Protein AF-A0A7Y0GLT0-F1 (afdb_monomer)

Radius of gyration: 12.33 Å; Cα contacts (8 Å, |Δi|>4): 118; chains: 1; bounding box: 30×20×35 Å

Mean predicted aligned error: 4.49 Å

Nearest PDB structures (foldseek):
  2cn3-assembly2_B  TM=9.807E-01  e=3.241E-06  Acetivibrio thermocellus
  2cn2-assembly4_D  TM=9.832E-01  e=3.862E-06  Acetivibrio thermocellus
  5fkq-assembly2_B  TM=9.740E-01  e=5.815E-06  Cellvibrio japonicus Ueda107
  5fkr-assembly1_A  TM=9.757E-01  e=8.259E-06  Cellvibrio japonicus Ueda107
  7kn8-assembly1_A  TM=8.609E-01  e=1.335E-03  Xanthomonas campestris pv. campestris str. ATCC 33913

Structure (mmCIF, N/CA/C/O backbone):
data_AF-A0A7Y0GLT0-F1
#
_entry.id   AF-A0A7Y0GLT0-F1
#
loop_
_atom_site.group_PDB
_atom_site.id
_atom_site.type_symbol
_atom_site.label_atom_id
_atom_site.label_alt_id
_atom_site.label_comp_id
_atom_site.label_asym_id
_atom_site.label_entity_id
_atom_site.label_seq_id
_atom_site.pdbx_PDB_ins_code
_atom_site.Cartn_x
_atom_site.Cartn_y
_atom_site.Cartn_z
_atom_site.occupancy
_atom_site.B_iso_or_equiv
_atom_site.auth_seq_id
_atom_site.auth_comp_id
_atom_site.auth_asym_id
_atom_site.auth_atom_id
_atom_site.pdbx_PDB_model_num
ATOM 1 N N . MET A 1 1 ? 6.738 2.300 3.866 1.00 85.31 1 MET A N 1
ATOM 2 C CA . MET A 1 1 ? 5.499 3.100 3.907 1.00 85.31 1 MET A CA 1
ATOM 3 C C . MET A 1 1 ? 4.720 2.747 5.161 1.00 85.31 1 MET A C 1
ATOM 5 O O . MET A 1 1 ? 4.596 1.570 5.484 1.00 85.31 1 MET A O 1
ATOM 9 N N . TRP A 1 2 ? 4.218 3.756 5.864 1.00 91.31 2 TRP A N 1
ATOM 10 C CA . TRP A 1 2 ? 3.519 3.583 7.133 1.00 91.31 2 TRP A CA 1
ATOM 11 C C . TRP A 1 2 ? 2.237 4.410 7.160 1.00 91.31 2 TRP A C 1
ATOM 13 O O . TRP A 1 2 ? 2.162 5.462 6.525 1.00 91.31 2 TRP A O 1
ATOM 23 N N . ARG A 1 3 ? 1.245 3.934 7.909 1.00 93.25 3 ARG A N 1
ATOM 24 C CA . ARG A 1 3 ? -0.007 4.634 8.193 1.00 93.25 3 ARG A CA 1
ATOM 25 C C . ARG A 1 3 ? -0.077 4.938 9.681 1.00 93.25 3 ARG A C 1
ATOM 27 O O . ARG A 1 3 ? 0.125 4.033 10.483 1.00 93.25 3 ARG A O 1
ATOM 34 N N . LEU A 1 4 ? -0.404 6.177 10.027 1.00 95.25 4 LEU A N 1
ATOM 35 C CA . LEU A 1 4 ? -0.708 6.585 11.393 1.00 95.25 4 LEU A CA 1
ATOM 36 C C . LEU A 1 4 ? -2.220 6.544 11.613 1.00 95.25 4 LEU A C 1
ATOM 38 O O . LEU A 1 4 ? -2.970 7.175 10.868 1.00 95.25 4 LEU A O 1
ATOM 42 N N . ASP A 1 5 ? -2.660 5.833 12.643 1.00 95.19 5 ASP A N 1
ATOM 43 C CA . ASP A 1 5 ? -3.969 6.068 13.242 1.00 95.19 5 ASP A CA 1
ATOM 44 C C . ASP A 1 5 ? -3.860 7.257 14.205 1.00 95.19 5 ASP A C 1
ATOM 46 O O . ASP A 1 5 ? -3.187 7.186 15.231 1.00 95.19 5 ASP A O 1
ATOM 50 N N . THR A 1 6 ? -4.503 8.372 13.867 1.00 95.56 6 THR A N 1
ATOM 51 C CA . THR A 1 6 ? -4.423 9.610 14.652 1.00 95.56 6 THR A CA 1
ATOM 52 C C . THR A 1 6 ? -5.225 9.563 15.950 1.00 95.56 6 THR A C 1
ATOM 54 O O . THR A 1 6 ? -4.978 10.390 16.824 1.00 95.56 6 THR A O 1
ATOM 57 N N . ALA A 1 7 ? -6.155 8.614 16.107 1.00 96.94 7 ALA A N 1
ATOM 58 C CA . ALA A 1 7 ? -6.906 8.441 17.348 1.00 96.94 7 ALA A CA 1
ATOM 59 C C . ALA A 1 7 ? -6.082 7.701 18.410 1.00 96.94 7 ALA A C 1
ATOM 61 O O . ALA A 1 7 ? -6.189 8.001 19.597 1.00 96.94 7 ALA A O 1
ATOM 62 N N . THR A 1 8 ? -5.261 6.737 17.984 1.00 97.06 8 THR A N 1
ATOM 63 C CA . THR A 1 8 ? -4.496 5.857 18.885 1.00 97.06 8 THR A CA 1
ATOM 64 C C . THR A 1 8 ? -2.995 6.148 18.904 1.00 97.06 8 THR A C 1
ATOM 66 O O . THR A 1 8 ? -2.296 5.699 19.808 1.00 97.06 8 THR A O 1
ATOM 69 N N . GLY A 1 9 ? -2.477 6.882 17.917 1.00 96.94 9 GLY A N 1
ATOM 70 C CA . GLY A 1 9 ? -1.043 7.115 17.732 1.00 96.94 9 GLY A CA 1
ATOM 71 C C . GLY A 1 9 ? -0.286 5.911 17.156 1.00 96.94 9 GLY A C 1
ATOM 72 O O . GLY A 1 9 ? 0.938 5.960 17.026 1.00 96.94 9 GLY A O 1
ATOM 73 N N . VAL A 1 10 ? -0.986 4.825 16.813 1.00 97.31 10 VAL A N 1
ATOM 74 C CA . VAL A 1 10 ? -0.367 3.587 16.332 1.00 97.31 10 VAL A CA 1
ATOM 75 C C . VAL A 1 10 ? 0.070 3.741 14.879 1.00 97.31 10 VAL A C 1
ATOM 77 O O . VAL A 1 10 ? -0.716 4.100 14.000 1.00 97.31 10 VAL A O 1
ATOM 80 N N . TRP A 1 11 ? 1.330 3.400 14.621 1.00 95.75 11 TRP A N 1
ATOM 81 C CA . TRP A 1 11 ? 1.884 3.292 13.278 1.00 95.75 11 TRP A CA 1
ATOM 82 C C . TRP A 1 11 ? 1.793 1.850 12.776 1.00 95.75 11 TRP A C 1
ATOM 84 O O . TRP A 1 11 ? 2.257 0.918 13.430 1.00 95.75 11 TRP A O 1
ATOM 94 N N . THR A 1 12 ? 1.219 1.659 11.590 1.00 94.31 12 THR A N 1
ATOM 95 C CA . THR A 1 12 ? 1.126 0.359 10.910 1.00 94.31 12 THR A CA 1
ATOM 96 C C . THR A 1 12 ? 1.955 0.379 9.634 1.00 94.31 12 THR A C 1
ATOM 98 O O . THR A 1 12 ? 1.814 1.295 8.820 1.00 94.31 12 THR A O 1
ATOM 101 N N . GLN A 1 13 ? 2.808 -0.625 9.435 1.00 91.94 13 GLN A N 1
ATOM 102 C CA . GLN A 1 13 ? 3.543 -0.782 8.184 1.00 91.94 13 GLN A CA 1
ATOM 103 C C . GLN A 1 13 ? 2.573 -1.238 7.093 1.00 91.94 13 GLN A C 1
ATOM 105 O O . GLN A 1 13 ? 1.888 -2.242 7.253 1.00 91.94 13 GLN A O 1
ATOM 110 N N . ILE A 1 14 ? 2.518 -0.490 5.992 1.00 92.31 14 ILE A N 1
ATOM 111 C CA . ILE A 1 14 ? 1.598 -0.736 4.869 1.00 92.31 14 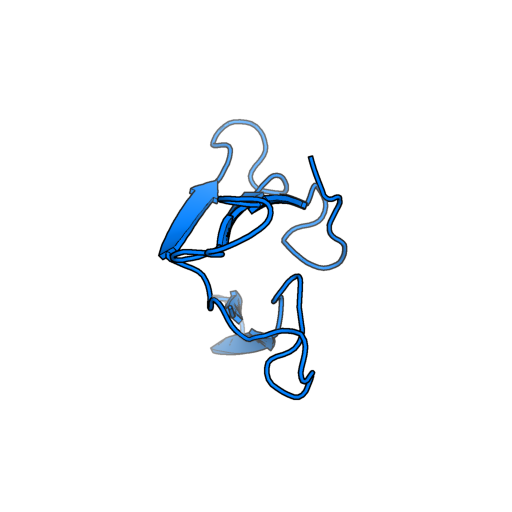ILE A CA 1
ATOM 112 C C . ILE A 1 14 ? 2.328 -0.726 3.521 1.00 92.31 14 ILE A C 1
ATOM 114 O O . ILE A 1 14 ? 1.744 -0.392 2.494 1.00 92.31 14 ILE A O 1
ATOM 118 N N . SER A 1 15 ? 3.633 -1.009 3.509 1.00 89.94 15 SER A N 1
ATOM 119 C CA . SER A 1 15 ? 4.384 -1.059 2.253 1.00 89.94 15 SER A CA 1
ATOM 120 C C . SER A 1 15 ? 3.864 -2.181 1.341 1.00 89.94 15 SER A C 1
ATOM 122 O O . SER A 1 15 ? 3.704 -3.297 1.833 1.00 89.94 15 SER A O 1
ATOM 124 N N . PRO A 1 16 ? 3.688 -1.941 0.025 1.00 87.62 16 PRO A N 1
ATOM 125 C CA . PRO A 1 16 ? 3.379 -3.008 -0.933 1.00 87.62 16 PRO A CA 1
ATOM 126 C C . PRO A 1 16 ? 4.496 -4.053 -1.020 1.00 87.62 16 PRO A C 1
ATOM 128 O O . PRO A 1 16 ? 4.225 -5.231 -1.224 1.00 87.62 16 PRO A O 1
ATOM 131 N N . ILE A 1 17 ? 5.745 -3.620 -0.826 1.00 86.12 17 ILE A N 1
ATOM 132 C CA . ILE A 1 17 ? 6.912 -4.482 -0.659 1.00 86.12 17 ILE A CA 1
ATOM 133 C C . ILE A 1 17 ? 7.471 -4.218 0.746 1.00 86.12 17 ILE A C 1
ATOM 135 O O . ILE A 1 17 ? 7.825 -3.073 1.044 1.00 86.12 17 ILE A O 1
ATOM 139 N N . PRO A 1 18 ? 7.504 -5.213 1.650 1.00 81.75 18 PRO A N 1
ATOM 140 C CA . PRO A 1 18 ? 8.068 -5.032 2.983 1.00 81.75 18 PRO A CA 1
ATOM 141 C C . PRO A 1 18 ? 9.531 -4.598 2.908 1.00 81.75 18 PRO A C 1
ATOM 143 O O . PRO A 1 18 ? 10.293 -5.146 2.121 1.00 81.75 18 PRO A O 1
ATOM 146 N N . SER A 1 19 ? 9.947 -3.689 3.791 1.00 77.44 19 SER A N 1
ATOM 147 C CA . SER A 1 19 ? 11.333 -3.193 3.840 1.00 77.44 19 SER A CA 1
ATOM 148 C C . SER A 1 19 ? 12.363 -4.244 4.260 1.00 77.44 19 SER A C 1
ATOM 150 O O . SER A 1 19 ? 13.562 -4.003 4.206 1.00 77.44 19 SER A O 1
ATOM 152 N N . SER A 1 20 ? 11.900 -5.401 4.730 1.00 81.81 20 SER A N 1
ATOM 153 C CA . SER A 1 20 ? 12.719 -6.582 4.993 1.00 81.81 20 SER A CA 1
ATOM 154 C C . SER A 1 20 ? 12.920 -7.464 3.755 1.00 81.81 20 SER A C 1
ATOM 156 O O . SER A 1 20 ? 13.729 -8.387 3.810 1.00 81.81 20 SER A O 1
ATOM 158 N N . SER A 1 21 ? 12.185 -7.223 2.663 1.00 81.69 21 SER A N 1
ATOM 159 C CA . SER A 1 21 ? 12.342 -7.970 1.417 1.00 81.69 21 SER A CA 1
ATOM 160 C C . SER A 1 21 ? 13.512 -7.427 0.605 1.00 81.69 21 SER A C 1
ATOM 162 O O . SER A 1 21 ? 13.677 -6.217 0.462 1.00 81.69 21 SER A O 1
ATOM 164 N N . THR A 1 22 ? 14.270 -8.325 -0.020 1.00 78.94 22 THR A N 1
ATOM 165 C CA . THR A 1 22 ? 15.260 -7.969 -1.048 1.00 78.94 22 THR A CA 1
ATOM 166 C C . THR A 1 22 ? 14.631 -7.309 -2.278 1.00 78.94 22 THR A C 1
ATOM 168 O O . THR A 1 22 ? 15.336 -6.681 -3.063 1.00 78.94 22 THR A O 1
ATOM 171 N N . ASP A 1 23 ? 13.309 -7.420 -2.434 1.00 76.75 23 ASP A N 1
ATOM 172 C CA . ASP A 1 23 ? 12.555 -6.766 -3.501 1.00 76.75 23 ASP A CA 1
ATOM 173 C C . ASP A 1 23 ? 12.326 -5.262 -3.242 1.00 76.75 23 ASP A C 1
ATOM 175 O O . ASP A 1 23 ? 11.898 -4.552 -4.153 1.00 76.75 23 ASP A O 1
ATOM 179 N N . ASP A 1 24 ? 12.613 -4.738 -2.038 1.00 74.38 24 ASP A N 1
ATOM 180 C CA . ASP A 1 24 ? 12.511 -3.299 -1.722 1.00 74.38 24 ASP A CA 1
ATOM 181 C C . ASP A 1 24 ? 13.749 -2.520 -2.209 1.00 74.38 24 ASP A C 1
ATOM 183 O O . ASP A 1 24 ? 14.413 -1.797 -1.470 1.00 74.38 24 ASP A O 1
ATOM 187 N N . TYR A 1 25 ? 14.102 -2.696 -3.4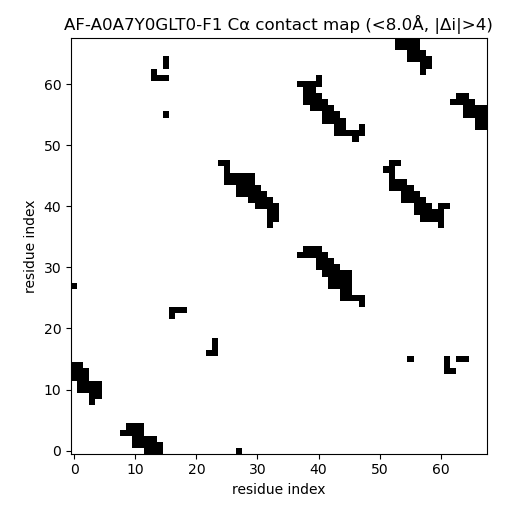83 1.00 68.94 25 TYR A N 1
ATOM 188 C CA . TYR A 1 25 ? 15.299 -2.092 -4.084 1.00 68.94 25 TYR A CA 1
ATOM 189 C C . TYR A 1 25 ? 15.074 -0.664 -4.599 1.00 68.94 25 TYR A C 1
ATOM 191 O O . TYR A 1 25 ? 16.021 -0.000 -5.015 1.00 68.94 25 TYR A O 1
ATOM 199 N N . SER A 1 26 ? 13.821 -0.206 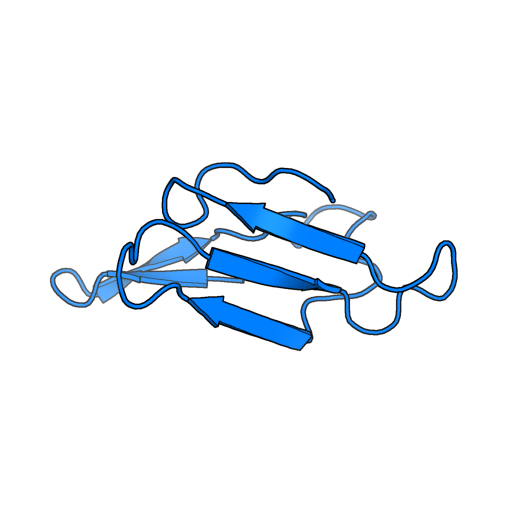-4.635 1.00 69.38 26 SER A N 1
ATOM 200 C CA . SER A 1 26 ? 13.435 1.065 -5.262 1.00 69.38 26 SER A CA 1
ATOM 201 C C . SER A 1 26 ? 12.637 1.991 -4.346 1.00 69.38 26 SER A C 1
ATOM 203 O O . SER A 1 26 ? 12.270 3.071 -4.777 1.00 69.38 26 SER A O 1
ATOM 205 N N . GLY A 1 27 ? 12.370 1.645 -3.082 1.00 69.88 27 GLY A N 1
ATOM 206 C CA . GLY A 1 27 ? 11.639 2.528 -2.166 1.00 69.88 27 GLY A CA 1
ATOM 207 C C . GLY A 1 27 ? 10.286 3.026 -2.713 1.00 69.88 27 GLY A C 1
ATOM 208 O O . GLY A 1 27 ? 9.733 2.505 -3.682 1.00 69.88 27 GLY A O 1
ATOM 209 N N . CYS A 1 28 ? 9.716 4.056 -2.084 1.00 75.56 28 CYS A N 1
ATOM 210 C CA . CYS A 1 28 ? 8.431 4.651 -2.478 1.00 75.56 28 CYS A CA 1
ATOM 211 C C . CYS A 1 28 ? 8.560 6.179 -2.545 1.00 75.56 28 CYS A C 1
ATOM 213 O O . CYS A 1 28 ? 8.900 6.790 -1.533 1.00 75.56 28 CYS A O 1
ATOM 215 N N . SER A 1 29 ? 8.265 6.796 -3.696 1.00 78.94 29 SER A N 1
ATOM 216 C CA . SER A 1 29 ? 8.409 8.253 -3.896 1.00 78.94 29 SER A CA 1
ATOM 217 C C . SER A 1 29 ? 7.087 9.010 -4.020 1.00 78.94 29 SER A C 1
ATOM 219 O O . SER A 1 29 ? 6.959 10.101 -3.470 1.00 78.94 29 SER A O 1
ATOM 221 N N . GLY A 1 30 ? 6.104 8.469 -4.741 1.00 84.19 30 GLY A N 1
ATOM 222 C CA . GLY A 1 30 ? 4.799 9.103 -4.936 1.00 84.19 30 GLY A CA 1
ATOM 223 C C . GLY A 1 30 ? 3.742 8.467 -4.045 1.00 84.19 30 GLY A C 1
ATOM 224 O O . GLY A 1 30 ? 3.666 7.246 -3.997 1.00 84.19 30 GLY A O 1
ATOM 225 N N . LEU A 1 31 ? 2.916 9.272 -3.371 1.00 91.25 31 LEU A N 1
ATOM 226 C CA . LEU A 1 31 ? 1.758 8.827 -2.591 1.00 91.25 31 LEU A CA 1
ATOM 227 C C . LEU A 1 31 ? 0.561 9.728 -2.892 1.00 91.25 31 LEU A C 1
ATOM 229 O O . LEU A 1 31 ? 0.659 10.948 -2.784 1.00 91.25 31 LEU A O 1
ATOM 233 N N . THR A 1 32 ? -0.578 9.123 -3.219 1.00 93.50 32 THR A N 1
ATOM 234 C CA . THR A 1 32 ? -1.857 9.826 -3.346 1.00 93.50 32 THR A CA 1
ATOM 235 C C . THR A 1 32 ? -2.988 9.063 -2.660 1.00 93.50 32 THR A C 1
ATOM 237 O O . THR A 1 32 ? -2.920 7.844 -2.481 1.00 93.50 32 THR A O 1
ATOM 240 N N . ILE A 1 33 ? -4.024 9.803 -2.271 1.00 95.19 33 ILE A N 1
ATOM 241 C CA . ILE A 1 33 ? -5.223 9.317 -1.588 1.00 95.19 33 ILE A CA 1
ATOM 242 C C . ILE A 1 33 ? -6.432 9.827 -2.368 1.00 95.19 33 ILE A C 1
ATOM 244 O O . ILE A 1 33 ? -6.510 11.011 -2.701 1.00 95.19 33 ILE A O 1
ATOM 248 N N . ASP A 1 34 ? -7.389 8.946 -2.642 1.00 95.75 34 ASP A N 1
ATOM 249 C CA . ASP A 1 34 ? -8.664 9.342 -3.230 1.00 95.75 34 ASP A CA 1
ATOM 250 C C . ASP A 1 34 ? -9.517 10.082 -2.184 1.00 95.75 34 ASP A C 1
ATOM 252 O O . ASP A 1 34 ? -9.846 9.559 -1.120 1.00 95.75 34 ASP A O 1
ATOM 256 N N . ARG A 1 35 ? -9.891 11.330 -2.483 1.00 94.12 35 ARG A N 1
ATOM 257 C CA . ARG A 1 35 ? -10.671 12.174 -1.568 1.00 94.12 35 ARG A CA 1
ATOM 258 C C . ARG A 1 35 ? -12.144 11.764 -1.467 1.00 94.12 35 ARG A C 1
ATOM 260 O O . ARG A 1 35 ? -12.783 12.095 -0.471 1.00 94.12 35 ARG A O 1
ATOM 267 N N . GLN A 1 36 ? -12.694 11.090 -2.476 1.00 97.06 36 GLN A N 1
ATOM 268 C CA . GLN A 1 36 ? -14.065 10.568 -2.459 1.00 97.06 36 GLN A CA 1
ATOM 269 C C . GLN A 1 36 ? -14.128 9.203 -1.769 1.00 97.06 36 GLN A C 1
ATOM 271 O O . GLN A 1 36 ? -15.116 8.899 -1.104 1.00 97.06 36 GLN A O 1
ATOM 276 N N . ASN A 1 37 ? -13.057 8.414 -1.874 1.00 95.56 37 ASN A N 1
ATOM 277 C CA . ASN A 1 37 ? -12.911 7.147 -1.169 1.00 95.56 37 ASN A CA 1
ATOM 278 C C . ASN A 1 37 ? -11.522 7.025 -0.512 1.00 95.56 37 ASN A C 1
ATOM 280 O O . ASN A 1 37 ? -10.629 6.406 -1.089 1.00 95.56 37 ASN A O 1
ATOM 284 N N . PRO A 1 38 ? -11.340 7.530 0.725 1.00 93.62 38 PRO A N 1
ATOM 285 C CA . PRO A 1 38 ? -10.041 7.531 1.410 1.00 93.62 38 PRO A CA 1
ATOM 286 C C . PRO A 1 38 ? -9.446 6.146 1.695 1.00 93.62 38 PRO A C 1
ATOM 288 O O . PRO A 1 38 ? -8.314 6.044 2.167 1.00 93.62 38 PRO A O 1
ATOM 291 N N . SER A 1 39 ? -10.197 5.067 1.446 1.00 96.12 39 SER A N 1
ATOM 292 C CA . SER A 1 39 ? -9.658 3.707 1.489 1.00 96.12 39 SER A CA 1
ATOM 293 C C . SER A 1 39 ? -8.794 3.371 0.271 1.00 96.12 39 SER A C 1
ATOM 295 O O . SER A 1 39 ? -7.947 2.477 0.351 1.00 96.12 39 SER A O 1
ATOM 297 N N . THR A 1 40 ? -8.958 4.114 -0.825 1.00 97.00 40 THR A N 1
ATOM 298 C CA . THR A 1 40 ? -8.149 3.989 -2.032 1.00 97.00 40 THR A CA 1
ATOM 299 C C . THR A 1 40 ? -6.911 4.869 -1.941 1.00 97.00 40 THR A C 1
ATOM 301 O O . THR A 1 40 ? -6.995 6.093 -1.835 1.00 97.00 40 THR A O 1
ATOM 304 N N . ILE A 1 41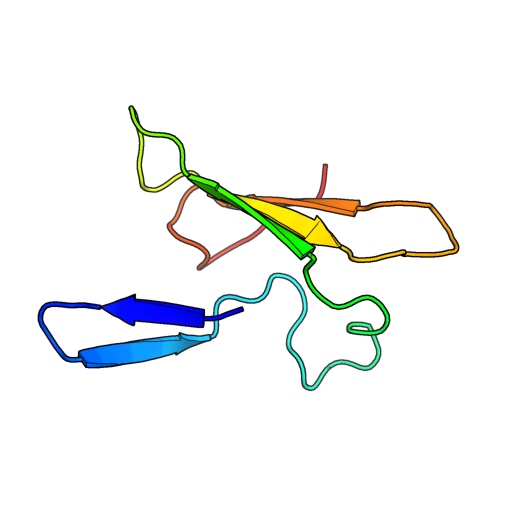 ? -5.748 4.231 -2.023 1.00 96.12 41 ILE A N 1
ATOM 305 C CA . ILE A 1 41 ? -4.446 4.898 -2.032 1.00 96.12 41 ILE A CA 1
ATOM 306 C C . ILE A 1 41 ? -3.583 4.305 -3.140 1.00 96.12 41 ILE A C 1
ATOM 308 O O . ILE A 1 41 ? -3.705 3.121 -3.469 1.00 96.12 41 ILE A O 1
ATOM 312 N N . MET A 1 42 ? -2.710 5.124 -3.718 1.00 94.62 42 MET A N 1
ATOM 313 C CA . MET A 1 42 ? -1.755 4.680 -4.730 1.00 94.62 42 MET A CA 1
ATOM 314 C C . MET A 1 42 ? -0.351 5.132 -4.360 1.00 94.62 42 MET A C 1
ATOM 316 O O . MET A 1 42 ? -0.169 6.226 -3.818 1.00 94.62 42 MET A O 1
ATOM 320 N N . VAL A 1 43 ? 0.628 4.285 -4.663 1.00 92.75 43 VAL A N 1
ATOM 321 C CA . VAL A 1 43 ? 2.044 4.557 -4.425 1.00 92.75 43 VAL A CA 1
ATOM 322 C C . VAL A 1 43 ? 2.867 4.167 -5.646 1.00 92.75 43 VAL A C 1
ATOM 324 O O . VAL A 1 43 ? 2.529 3.212 -6.347 1.00 92.75 43 VAL A O 1
ATOM 327 N N . THR A 1 44 ? 3.940 4.907 -5.908 1.00 89.06 44 THR A N 1
ATOM 328 C CA . THR A 1 44 ? 4.880 4.612 -6.996 1.00 89.06 44 THR A CA 1
ATOM 329 C C . THR A 1 44 ? 6.260 4.277 -6.451 1.00 89.06 44 THR A C 1
ATOM 331 O O . THR A 1 44 ? 6.722 4.909 -5.494 1.00 89.06 44 THR A O 1
ATOM 334 N N . THR A 1 45 ? 6.944 3.321 -7.079 1.00 83.56 45 THR A N 1
ATOM 335 C CA . THR A 1 45 ? 8.346 3.032 -6.754 1.00 83.56 45 THR A CA 1
ATOM 336 C C . THR A 1 45 ? 9.261 4.183 -7.169 1.00 83.56 45 THR A C 1
ATOM 338 O O . THR A 1 45 ? 9.017 4.867 -8.169 1.00 83.56 45 THR A O 1
ATOM 341 N N . GLN A 1 46 ? 10.328 4.417 -6.403 1.00 69.12 46 GLN A N 1
ATOM 342 C CA . GLN A 1 46 ? 11.350 5.401 -6.750 1.00 69.12 46 GLN A CA 1
ATOM 343 C C . GLN A 1 46 ? 12.425 4.741 -7.622 1.00 69.12 46 GLN A C 1
ATOM 345 O O . GLN A 1 46 ? 13.289 4.023 -7.142 1.00 69.12 46 GLN A O 1
ATOM 350 N N . VAL A 1 47 ? 12.404 5.021 -8.927 1.00 63.81 47 VAL A N 1
ATOM 351 C CA . VAL A 1 47 ? 13.468 4.589 -9.856 1.00 63.81 47 VAL A CA 1
ATOM 352 C C . VAL A 1 47 ? 13.682 3.067 -9.826 1.00 63.81 47 VAL A C 1
ATOM 354 O O . VAL A 1 47 ? 14.746 2.547 -9.494 1.00 63.81 47 VAL A O 1
ATOM 357 N N . SER A 1 48 ? 12.658 2.318 -10.229 1.00 62.66 48 SER A N 1
ATOM 358 C CA . SER A 1 48 ? 12.863 0.934 -10.652 1.00 62.66 48 SER A CA 1
ATOM 359 C C . SER A 1 48 ? 13.519 0.958 -12.040 1.00 62.66 48 SER A C 1
ATOM 361 O O . SER A 1 48 ? 12.840 1.161 -13.044 1.00 62.66 48 SER A O 1
ATOM 363 N N . TRP A 1 49 ? 14.848 0.814 -12.099 1.00 65.69 49 TRP A N 1
ATOM 364 C CA . TRP A 1 49 ? 15.645 0.882 -13.340 1.00 65.69 49 TRP A CA 1
ATOM 365 C C . TRP A 1 49 ? 15.148 -0.064 -14.442 1.00 65.69 49 TRP A C 1
ATOM 367 O O . TRP A 1 49 ? 15.178 0.276 -15.622 1.00 65.69 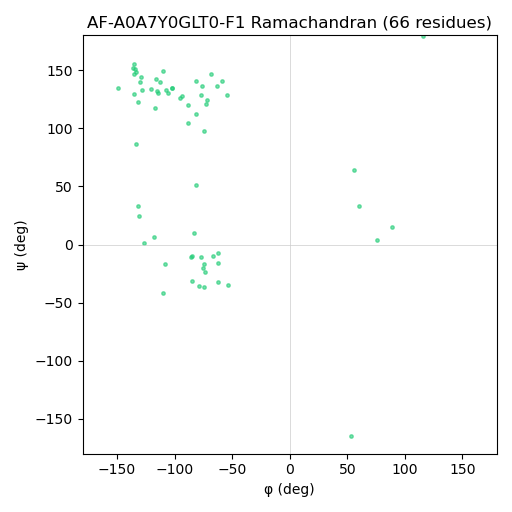49 TRP A O 1
ATOM 377 N N . TRP A 1 50 ? 14.645 -1.233 -14.052 1.00 66.88 50 TRP A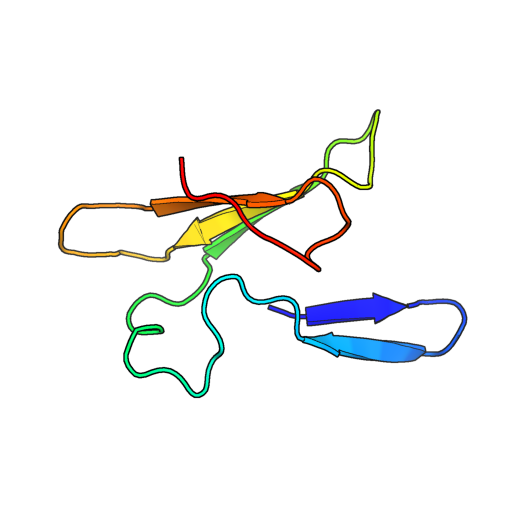 N 1
ATOM 378 C CA . TRP A 1 50 ? 13.953 -2.184 -14.915 1.00 66.88 50 TRP A CA 1
ATOM 379 C C . TRP A 1 50 ? 12.910 -2.925 -14.059 1.00 66.88 50 TRP A C 1
ATOM 381 O O . TRP A 1 50 ? 13.250 -3.303 -12.938 1.00 66.88 50 TRP A O 1
ATOM 391 N N . PRO A 1 51 ? 11.650 -3.123 -14.498 1.00 69.62 51 PRO A N 1
ATOM 392 C CA . PRO A 1 51 ? 11.068 -2.822 -15.813 1.00 69.62 51 PRO A CA 1
ATOM 393 C C . PRO A 1 51 ? 10.599 -1.360 -15.998 1.00 69.62 51 PRO A C 1
ATOM 395 O O . PRO A 1 51 ? 9.923 -1.061 -16.978 1.00 69.62 51 PRO A O 1
ATOM 398 N N . GLY A 1 52 ? 10.932 -0.455 -15.073 1.00 78.31 52 GLY A N 1
ATOM 399 C CA . GLY A 1 52 ? 10.419 0.918 -15.019 1.00 78.31 52 GLY A CA 1
ATOM 400 C C . GLY A 1 52 ? 9.592 1.159 -13.756 1.00 78.31 52 GLY A C 1
ATOM 401 O O . GLY A 1 52 ? 9.420 0.247 -12.948 1.00 78.31 52 GLY A O 1
ATOM 402 N N . VAL A 1 53 ? 9.076 2.381 -13.581 1.00 82.81 53 VAL A N 1
ATOM 403 C CA . VAL A 1 53 ? 8.248 2.765 -12.420 1.00 82.81 53 VAL A CA 1
ATOM 404 C C . VAL A 1 53 ? 7.058 1.818 -12.275 1.00 82.81 53 VAL A C 1
ATOM 406 O O . VAL A 1 53 ? 6.301 1.608 -13.220 1.00 82.81 53 VAL A O 1
ATOM 409 N N . ILE A 1 54 ? 6.878 1.278 -11.072 1.00 87.06 54 ILE A N 1
ATOM 410 C CA . ILE A 1 54 ? 5.753 0.413 -10.729 1.00 87.06 54 ILE A CA 1
ATOM 411 C C . ILE A 1 54 ? 4.750 1.230 -9.927 1.00 87.06 54 ILE A C 1
ATOM 413 O O . ILE A 1 54 ? 5.122 1.949 -8.997 1.00 87.06 54 ILE A O 1
ATOM 417 N N . ILE A 1 55 ? 3.474 1.095 -10.279 1.00 90.12 55 ILE A N 1
ATOM 418 C CA . ILE A 1 55 ? 2.367 1.699 -9.546 1.00 90.12 55 ILE A CA 1
ATOM 419 C C . ILE A 1 55 ? 1.656 0.594 -8.771 1.00 90.12 55 ILE A C 1
ATOM 421 O O . ILE A 1 55 ? 1.296 -0.445 -9.324 1.00 90.12 55 ILE A O 1
ATOM 425 N N . PHE A 1 56 ? 1.432 0.833 -7.485 1.00 92.31 56 PHE A N 1
ATOM 426 C CA . PHE A 1 56 ? 0.618 -0.023 -6.638 1.00 92.31 56 PHE A CA 1
ATOM 427 C C . PHE A 1 56 ? -0.654 0.714 -6.232 1.00 92.31 56 PHE A C 1
ATOM 429 O O . PHE A 1 56 ? -0.613 1.899 -5.893 1.00 92.31 56 PHE A O 1
ATOM 436 N N . ARG A 1 57 ? -1.783 0.002 -6.225 1.00 95.62 57 ARG A N 1
ATOM 437 C CA . ARG A 1 57 ? -3.069 0.484 -5.707 1.00 95.62 57 ARG A CA 1
ATOM 438 C C . ARG A 1 57 ? -3.557 -0.402 -4.576 1.00 95.62 57 ARG A C 1
ATOM 440 O O . ARG A 1 57 ? -3.608 -1.618 -4.718 1.00 95.62 57 ARG A O 1
ATOM 447 N N . SER A 1 58 ? -3.996 0.234 -3.505 1.00 96.81 58 SER A N 1
ATOM 448 C CA . SER A 1 58 ? -4.770 -0.375 -2.429 1.00 96.81 58 SER A CA 1
ATOM 449 C C . SER A 1 58 ? -6.195 0.171 -2.478 1.00 96.81 58 SER A C 1
ATOM 451 O O . SER A 1 58 ? -6.390 1.335 -2.826 1.00 96.81 58 SER A O 1
ATOM 453 N N . THR A 1 59 ? -7.171 -0.635 -2.060 1.00 97.12 59 THR A N 1
ATOM 454 C CA . THR A 1 59 ? -8.566 -0.194 -1.823 1.00 97.12 59 THR A CA 1
ATOM 455 C C . THR A 1 59 ? -9.008 -0.371 -0.365 1.00 97.12 59 THR A C 1
ATOM 457 O O . THR A 1 59 ? -10.164 -0.128 -0.027 1.00 97.12 59 THR A O 1
ATOM 460 N N . ASP A 1 60 ? -8.076 -0.753 0.513 1.00 96.44 60 ASP A N 1
ATOM 461 C CA . ASP A 1 60 ? -8.299 -1.106 1.917 1.00 96.44 60 ASP A CA 1
ATOM 462 C C . ASP A 1 60 ? -7.302 -0.406 2.867 1.00 96.44 60 ASP A C 1
ATOM 464 O O . ASP A 1 60 ? -6.925 -0.930 3.917 1.00 96.44 60 ASP A O 1
ATOM 468 N N . ARG A 1 61 ? -6.891 0.823 2.520 1.00 94.50 61 ARG A N 1
ATOM 469 C CA . ARG A 1 61 ? -5.959 1.656 3.309 1.00 94.50 61 ARG A CA 1
ATOM 470 C C . ARG A 1 61 ? -4.573 1.025 3.516 1.00 94.50 61 ARG A C 1
ATOM 472 O O . ARG A 1 61 ? -3.946 1.262 4.555 1.00 94.50 61 ARG A O 1
ATOM 479 N N . GLY A 1 62 ? -4.106 0.257 2.536 1.00 94.19 62 GLY A N 1
ATOM 480 C CA . GLY A 1 62 ? -2.765 -0.311 2.453 1.00 94.19 62 GLY A CA 1
ATOM 481 C C . GLY A 1 62 ? -2.622 -1.675 3.120 1.00 94.19 62 GLY A C 1
ATOM 482 O O . GLY A 1 62 ? -1.494 -2.086 3.381 1.00 94.19 62 GLY A O 1
ATOM 483 N N . ALA A 1 63 ? -3.734 -2.355 3.423 1.00 94.31 63 ALA A N 1
ATOM 484 C CA . ALA A 1 63 ? -3.687 -3.718 3.944 1.00 94.31 63 ALA A CA 1
ATOM 485 C C . ALA A 1 63 ? -3.339 -4.717 2.830 1.00 94.31 63 ALA A C 1
ATOM 487 O O . ALA A 1 63 ? -2.578 -5.653 3.067 1.00 94.31 63 ALA A O 1
ATOM 488 N N . THR A 1 64 ? -3.827 -4.484 1.608 1.00 94.38 64 THR A N 1
ATOM 489 C CA . THR A 1 64 ? -3.457 -5.247 0.413 1.00 94.38 64 THR A CA 1
ATOM 490 C C . THR A 1 64 ? -3.202 -4.330 -0.778 1.00 94.38 64 THR A C 1
ATOM 492 O O . THR A 1 64 ? -3.757 -3.237 -0.896 1.00 94.38 64 THR A O 1
ATOM 495 N N . TRP A 1 65 ? -2.337 -4.779 -1.687 1.00 93.62 65 TRP A N 1
ATOM 496 C CA . TRP A 1 65 ? -1.918 -4.001 -2.847 1.00 93.62 65 TRP A CA 1
ATOM 497 C C . TRP A 1 65 ? -2.035 -4.814 -4.130 1.00 93.62 65 TRP A C 1
ATOM 499 O O . TRP A 1 65 ? -1.693 -5.992 -4.177 1.00 93.62 65 TRP A O 1
ATOM 509 N N . SER A 1 66 ? -2.486 -4.157 -5.193 1.00 94.31 66 SER A N 1
ATOM 510 C CA . SER A 1 66 ? -2.419 -4.647 -6.567 1.00 94.31 66 SER A CA 1
ATOM 511 C C . SER A 1 66 ? -1.369 -3.855 -7.331 1.00 94.31 66 SER A C 1
ATOM 513 O O . SER A 1 66 ? -1.367 -2.623 -7.277 1.00 94.31 66 SER A O 1
ATOM 515 N N . ARG A 1 67 ? -0.501 -4.554 -8.061 1.00 89.81 67 ARG A N 1
ATOM 516 C CA . ARG A 1 67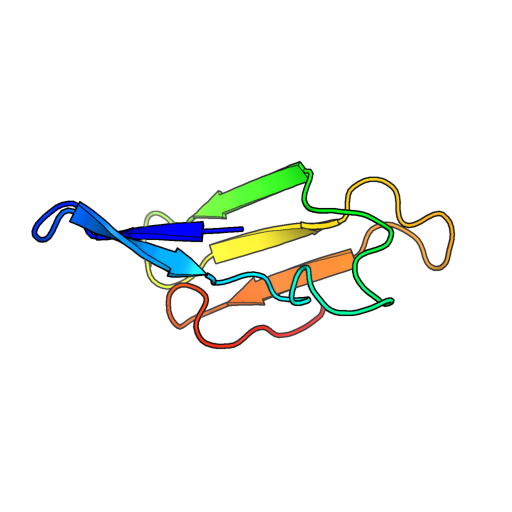 ? 0.367 -3.939 -9.068 1.00 89.81 67 ARG A CA 1
ATOM 517 C C . ARG A 1 67 ? -0.459 -3.624 -10.316 1.00 89.81 67 ARG A C 1
ATOM 519 O O . ARG A 1 67 ? -1.257 -4.463 -10.731 1.00 89.81 67 ARG A O 1
ATOM 526 N N . ILE A 1 68 ? -0.260 -2.436 -10.879 1.00 86.19 68 ILE A N 1
ATOM 527 C CA . ILE A 1 68 ? -0.870 -1.985 -12.138 1.00 86.19 68 ILE A CA 1
ATOM 528 C C . ILE A 1 68 ? 0.186 -1.960 -13.239 1.00 86.19 68 ILE A C 1
ATOM 530 O O . ILE A 1 68 ? 1.367 -1.692 -12.906 1.00 86.19 68 ILE A O 1
#

Solvent-accessible surface area (backbone atoms only — not comparable to full-atom values): 4072 Å² total; per-residue (Å²): 95,72,44,74,41,84,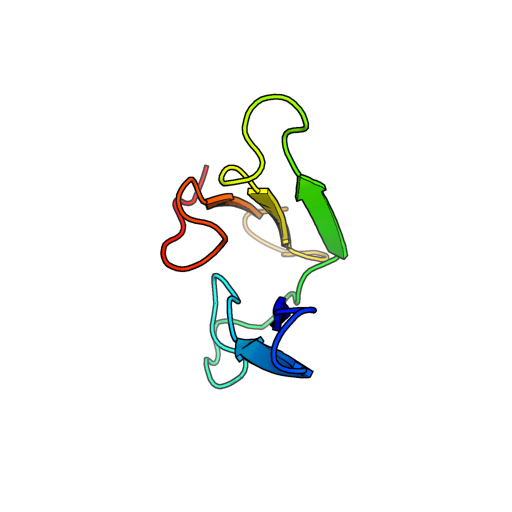91,76,70,48,74,43,84,34,38,87,57,50,87,86,42,88,79,48,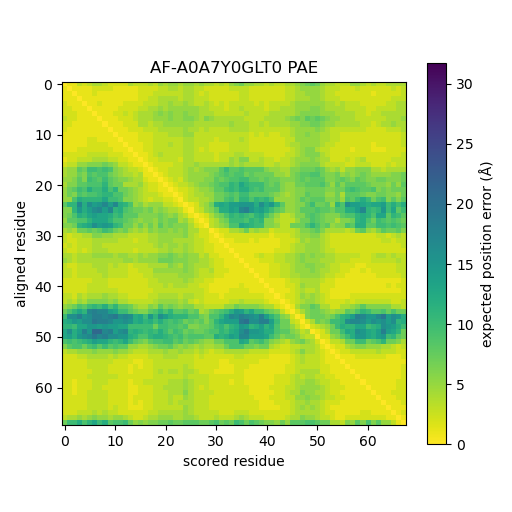77,28,62,76,70,48,79,51,66,39,87,92,47,71,35,28,36,38,40,27,39,37,73,29,87,72,98,38,72,46,41,36,40,18,72,61,67,36,77,51,66,43,82,105

pLDDT: mean 87.39, std 9.97, range [62.66, 97.31]

Secondary structure (DSSP, 8-state):
-EEE-TTT--EEE--SS-TTSTT-SS-EEEEEE-SS-TT-EEEEES--TTT---EEEESSTTSS-EE-

Foldseek 3Di:
DWDADPVVRDIDDQDQDDPPDPVLPFPWDDKDADPVQRLWIKIWGHCPVPPGIWIWIGNGNRPHIDID

Sequence (68 aa):
MWRLDTATGVWTQISPIPSSSTDDYSGCSGLTIDRQNPSTIMVTTQVSWWPGVIIFRSTDRGATWSRI